Protein AF-A0A377LTW2-F1 (afdb_monomer_lite)

InterPro domains:
  IPR036291 NAD(P)-binding domain superfamily [SSF51735] (2-49)

Foldseek 3Di:
DPDPVCVVCCVPPVSVQVVLVVPPVSDDDDPVVCPVVVVCCVDPVCVVPDDDDDDD

Organism: Enterobacter cloacae (NCBI:txid550)

Sequence (56 aa):
MATNNTQQLRADEQRSAEILDRIPAGRWGLPDDLKGPVVFLASKASDYIQRLYRSG

Secondary structure (DSSP, 8-state):
--SGGGHHHHHSHHHHHHHHTT-TT-S---GGGGHHHHHHHTSGGGTT--PPP---

Radius of gyration: 16.23 Å; chains: 1; bounding box: 27×36×37 Å

Structure (mmCIF, N/CA/C/O backbone):
data_AF-A0A377LTW2-F1
#
_entry.id   AF-A0A377LTW2-F1
#
loop_
_atom_site.group_PDB
_atom_site.id
_atom_site.type_symbol
_atom_site.label_atom_id
_atom_site.label_alt_id
_atom_site.label_comp_id
_atom_site.label_asym_id
_atom_site.label_entity_id
_atom_site.label_seq_id
_atom_site.pdbx_PDB_ins_code
_atom_site.Cartn_x
_atom_site.Cartn_y
_atom_site.Cartn_z
_atom_site.occupancy
_atom_site.B_iso_or_equiv
_atom_site.auth_seq_id
_atom_site.auth_comp_id
_atom_site.auth_asym_id
_atom_site.auth_atom_id
_atom_site.pdbx_PDB_model_num
ATOM 1 N N . MET A 1 1 ? -1.216 -0.332 5.743 1.00 84.38 1 MET A N 1
ATOM 2 C CA . MET A 1 1 ? -0.644 -1.643 5.352 1.00 84.38 1 MET A CA 1
ATOM 3 C C . MET A 1 1 ? -0.447 -2.490 6.595 1.00 84.38 1 MET A C 1
ATOM 5 O O . MET A 1 1 ? -0.107 -1.908 7.614 1.00 84.38 1 MET A O 1
ATOM 9 N N . ALA A 1 2 ? -0.663 -3.802 6.548 1.00 90.19 2 ALA A N 1
ATOM 10 C CA . ALA A 1 2 ? -0.500 -4.716 7.676 1.00 90.19 2 ALA A CA 1
ATOM 11 C C . ALA A 1 2 ? 0.983 -5.044 7.924 1.00 90.19 2 ALA A C 1
ATOM 13 O O . ALA A 1 2 ? 1.482 -6.101 7.557 1.00 90.19 2 ALA A O 1
ATOM 14 N N . THR A 1 3 ? 1.695 -4.100 8.533 1.00 91.56 3 THR A N 1
ATOM 15 C CA . THR A 1 3 ? 3.103 -4.228 8.933 1.00 91.56 3 THR A CA 1
ATOM 16 C C . THR A 1 3 ? 3.247 -3.985 10.434 1.00 91.56 3 THR A C 1
ATOM 18 O O . THR A 1 3 ? 2.268 -3.639 11.107 1.00 91.56 3 THR A O 1
ATOM 21 N N . ASN A 1 4 ? 4.464 -4.126 10.965 1.00 89.56 4 ASN A N 1
ATOM 22 C CA . ASN A 1 4 ? 4.774 -3.801 12.363 1.00 89.56 4 ASN A CA 1
ATOM 23 C C . ASN A 1 4 ? 4.404 -2.344 12.700 1.00 89.56 4 ASN A C 1
ATOM 25 O O . ASN A 1 4 ? 3.829 -2.081 13.750 1.00 89.56 4 ASN A O 1
ATOM 29 N N . ASN A 1 5 ? 4.609 -1.413 11.761 1.00 92.00 5 ASN A N 1
ATOM 30 C CA . ASN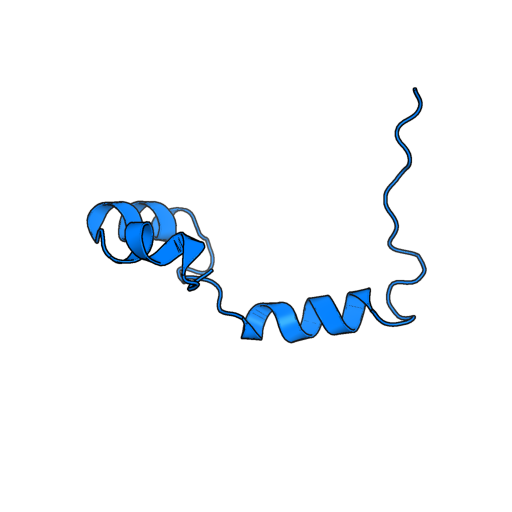 A 1 5 ? 4.308 0.013 11.947 1.00 92.00 5 ASN A CA 1
ATOM 31 C C . ASN A 1 5 ? 2.824 0.301 12.226 1.00 92.00 5 ASN A C 1
ATOM 33 O O . ASN A 1 5 ? 2.501 1.322 12.820 1.00 92.00 5 ASN A O 1
ATOM 37 N N . THR A 1 6 ? 1.911 -0.568 11.785 1.00 90.50 6 THR A N 1
ATOM 38 C CA . THR A 1 6 ? 0.462 -0.404 11.998 1.00 90.50 6 THR A CA 1
ATOM 39 C C . THR A 1 6 ? -0.106 -1.425 12.975 1.00 90.50 6 THR A C 1
ATOM 41 O O . THR A 1 6 ? -1.321 -1.504 13.130 1.00 90.50 6 THR A O 1
ATOM 44 N N . GLN A 1 7 ? 0.737 -2.235 13.621 1.00 92.00 7 GLN A N 1
ATOM 45 C CA . GLN A 1 7 ? 0.284 -3.325 14.483 1.00 92.00 7 GLN A CA 1
ATOM 46 C C . GLN A 1 7 ? -0.601 -2.822 15.628 1.00 92.00 7 GLN A C 1
ATOM 48 O O . GLN A 1 7 ? -1.664 -3.388 15.849 1.00 92.00 7 GLN A O 1
ATOM 53 N N . GLN A 1 8 ? -0.214 -1.729 16.293 1.00 92.44 8 GLN A N 1
ATOM 54 C CA . GLN A 1 8 ? -1.006 -1.139 17.381 1.00 92.44 8 GLN A CA 1
ATOM 55 C C . GLN A 1 8 ? -2.372 -0.628 16.896 1.00 92.44 8 GLN A C 1
ATOM 57 O O . GLN A 1 8 ? -3.379 -0.867 17.547 1.00 92.44 8 GLN A O 1
ATOM 62 N N . LEU A 1 9 ? -2.422 0.010 15.721 1.00 89.56 9 LEU A N 1
ATOM 63 C CA . LEU A 1 9 ? -3.671 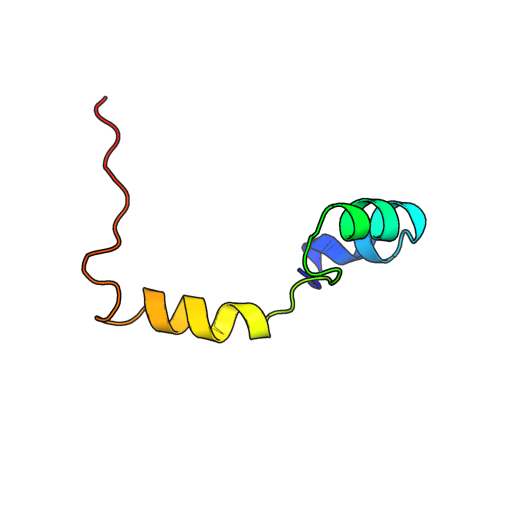0.511 15.129 1.00 89.56 9 LEU A CA 1
ATOM 64 C C . LEU A 1 9 ? -4.608 -0.612 14.674 1.00 89.56 9 LEU A C 1
ATOM 66 O O . LEU A 1 9 ? -5.814 -0.418 14.648 1.00 89.56 9 LEU A O 1
ATOM 70 N N . ARG A 1 10 ? -4.054 -1.766 14.289 1.00 90.25 10 ARG A N 1
ATOM 71 C CA . ARG A 1 10 ? -4.829 -2.951 13.897 1.00 90.25 10 ARG A CA 1
ATOM 72 C C . ARG A 1 10 ? -5.325 -3.759 15.094 1.00 90.25 10 ARG A C 1
ATOM 74 O O . ARG A 1 10 ? -6.322 -4.453 14.952 1.00 90.25 10 ARG A O 1
ATOM 81 N N . ALA A 1 11 ? -4.610 -3.707 16.219 1.00 92.31 11 ALA A N 1
ATOM 82 C CA . ALA A 1 11 ? -4.978 -4.396 17.456 1.00 92.31 11 ALA A CA 1
ATOM 83 C C . ALA A 1 11 ? -6.085 -3.666 18.239 1.00 92.31 11 ALA A C 1
ATOM 85 O O . ALA A 1 11 ? -6.791 -4.296 19.016 1.00 92.31 11 ALA A O 1
ATOM 86 N N . ASP A 1 12 ? -6.237 -2.356 18.031 1.00 95.12 12 ASP A N 1
ATOM 87 C CA . ASP A 1 12 ? -7.379 -1.577 18.513 1.00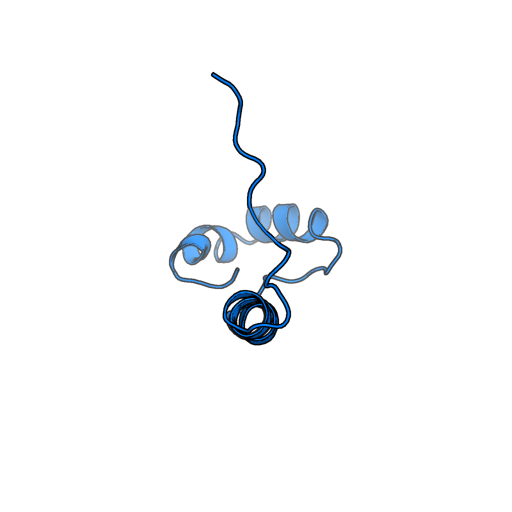 95.12 12 ASP A CA 1
ATOM 88 C C . ASP A 1 12 ? -8.549 -1.733 17.530 1.00 95.12 12 ASP A C 1
ATOM 90 O O . ASP A 1 12 ? -8.534 -1.172 16.433 1.00 95.12 12 ASP A O 1
ATOM 94 N N . GLU A 1 13 ? -9.548 -2.533 17.905 1.00 91.62 13 GLU A N 1
ATOM 95 C CA . GLU A 1 13 ? -10.689 -2.863 17.044 1.00 91.62 13 GLU A CA 1
ATOM 96 C C . GLU A 1 13 ? -11.491 -1.627 16.622 1.00 91.62 13 GLU A C 1
ATOM 98 O O . GLU A 1 13 ? -11.856 -1.514 15.450 1.00 91.62 13 GLU A O 1
ATOM 103 N N . GLN A 1 14 ? -11.707 -0.673 17.535 1.00 94.81 14 GLN A N 1
ATOM 104 C CA . GLN A 1 14 ? -12.463 0.544 17.245 1.00 94.81 14 GLN A CA 1
ATOM 105 C C . GLN A 1 14 ? -11.712 1.412 16.232 1.00 94.81 14 GLN A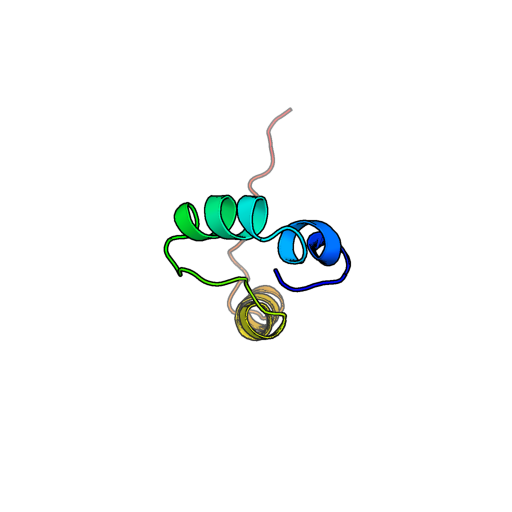 C 1
ATOM 107 O O . GLN A 1 14 ? -12.266 1.794 15.199 1.00 94.81 14 GLN A O 1
ATOM 112 N N . ARG A 1 15 ? -10.423 1.674 16.475 1.00 93.50 15 ARG A N 1
ATOM 113 C CA . ARG A 1 15 ? -9.608 2.461 15.537 1.00 93.50 15 ARG A CA 1
ATOM 114 C C . ARG A 1 15 ? -9.423 1.758 14.201 1.00 93.50 15 ARG A C 1
ATOM 116 O O . ARG A 1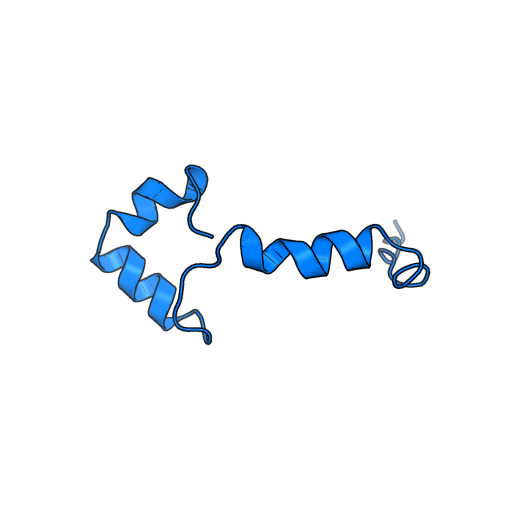 15 ? -9.395 2.420 13.165 1.00 93.50 15 ARG A O 1
ATOM 123 N N . SER A 1 16 ? -9.277 0.435 14.208 1.00 93.50 16 SER A N 1
ATOM 124 C CA . SER A 1 16 ? -9.148 -0.358 12.987 1.00 93.50 16 SER A CA 1
ATOM 125 C C . SER A 1 16 ? -10.412 -0.243 12.132 1.00 93.50 16 SER A C 1
ATOM 127 O O . SER A 1 16 ? -10.298 0.038 10.938 1.00 93.50 16 SER A O 1
ATOM 129 N N . ALA A 1 17 ? -11.600 -0.355 12.738 1.00 94.62 17 ALA A N 1
ATOM 130 C CA . ALA A 1 17 ? -12.881 -0.182 12.052 1.00 94.62 17 ALA A CA 1
ATOM 131 C C . ALA A 1 17 ? -13.041 1.234 11.469 1.00 94.62 17 ALA A C 1
ATOM 133 O O . ALA A 1 17 ? -13.268 1.380 10.271 1.00 94.62 17 ALA A O 1
ATOM 134 N N . GLU A 1 18 ? -12.790 2.281 12.262 1.00 96.69 18 GLU A N 1
ATOM 135 C CA . GLU A 1 18 ? -12.857 3.680 11.802 1.00 96.69 18 GLU A CA 1
ATOM 136 C C . GLU A 1 18 ? -11.885 3.988 10.645 1.00 96.69 18 GLU A C 1
ATOM 138 O O . GLU A 1 18 ? -12.109 4.882 9.822 1.00 96.69 18 GLU A O 1
ATOM 143 N N . ILE A 1 19 ? -10.737 3.306 10.590 1.00 95.38 19 ILE A N 1
ATOM 144 C CA . ILE A 1 19 ? -9.788 3.430 9.478 1.00 95.38 19 ILE A CA 1
ATOM 145 C C . ILE A 1 19 ? -10.300 2.678 8.249 1.00 95.38 19 ILE A C 1
ATOM 147 O O . ILE A 1 19 ? -10.236 3.225 7.148 1.00 95.38 19 ILE A O 1
ATOM 151 N N . LEU A 1 20 ? -10.806 1.457 8.421 1.00 96.12 20 LEU A N 1
ATOM 152 C CA . LEU A 1 20 ? -11.319 0.643 7.321 1.00 96.12 20 LEU A CA 1
ATOM 153 C C . LEU A 1 20 ? -12.543 1.273 6.650 1.00 96.12 20 LEU A C 1
ATOM 155 O O . LEU A 1 20 ? -12.598 1.260 5.423 1.00 96.12 20 LEU A O 1
ATOM 159 N N . ASP A 1 21 ? -13.426 1.928 7.405 1.00 97.50 21 ASP A N 1
ATOM 160 C CA . ASP A 1 21 ? -14.584 2.661 6.867 1.00 97.50 21 ASP A CA 1
ATOM 161 C C . ASP A 1 21 ? -14.188 3.797 5.910 1.00 97.50 21 ASP A C 1
ATOM 163 O O . ASP A 1 21 ? -14.946 4.181 5.020 1.00 97.50 21 ASP A O 1
ATOM 167 N N . ARG A 1 22 ? -12.973 4.337 6.065 1.00 97.19 22 ARG A N 1
ATOM 168 C CA . ARG A 1 22 ? -12.425 5.397 5.205 1.00 97.19 22 ARG A CA 1
ATOM 169 C C . ARG A 1 22 ? -11.592 4.865 4.043 1.00 97.19 22 ARG A C 1
ATOM 171 O O . ARG A 1 22 ? -11.175 5.650 3.194 1.00 97.19 22 ARG A O 1
ATOM 178 N N . ILE A 1 23 ? -11.312 3.563 4.000 1.00 96.38 23 ILE A N 1
ATOM 179 C CA . ILE A 1 23 ? -10.570 2.920 2.916 1.00 96.38 23 ILE A CA 1
ATOM 180 C C . ILE A 1 23 ? -11.598 2.316 1.953 1.00 96.38 23 ILE A C 1
ATOM 182 O O . ILE A 1 23 ? -12.211 1.310 2.295 1.00 96.38 23 ILE A O 1
ATOM 186 N N . PRO A 1 24 ? -11.745 2.825 0.714 1.00 97.25 24 PRO A N 1
ATOM 187 C CA . PRO A 1 24 ? -12.739 2.296 -0.226 1.00 97.25 24 PRO A CA 1
ATOM 188 C C . PRO A 1 24 ? -12.578 0.801 -0.537 1.00 97.25 24 PRO A C 1
ATOM 190 O O . PRO A 1 24 ? -13.547 0.115 -0.834 1.00 97.25 24 PRO A O 1
ATOM 193 N N . ALA A 1 25 ? -11.351 0.279 -0.453 1.00 96.31 25 ALA A N 1
ATOM 194 C CA . ALA A 1 25 ? -11.068 -1.143 -0.637 1.00 96.31 25 ALA A CA 1
ATOM 195 C C . ALA A 1 25 ? -11.501 -2.027 0.552 1.00 96.31 25 ALA A C 1
ATOM 197 O O . ALA A 1 25 ? -11.404 -3.248 0.450 1.00 96.31 25 ALA A O 1
ATOM 198 N N . GLY A 1 26 ? -11.898 -1.440 1.688 1.00 95.06 26 GLY A N 1
ATOM 199 C CA . GLY A 1 26 ? -12.395 -2.154 2.868 1.00 95.06 26 GLY A CA 1
ATOM 200 C C . GLY A 1 26 ? -11.388 -3.099 3.529 1.00 95.06 26 GLY A C 1
ATOM 201 O O . GLY A 1 26 ? -11.770 -3.965 4.309 1.00 95.06 26 GLY A O 1
ATOM 202 N N . ARG A 1 27 ? -10.093 -2.981 3.209 1.00 95.69 27 ARG A N 1
ATOM 203 C CA . ARG A 1 27 ? -9.046 -3.868 3.727 1.00 95.69 27 ARG A CA 1
ATOM 204 C C . ARG A 1 27 ? -7.746 -3.132 3.985 1.00 95.69 27 ARG A C 1
ATOM 206 O O . ARG A 1 27 ? -7.390 -2.174 3.297 1.00 95.69 27 ARG A O 1
ATOM 213 N N . TRP A 1 28 ? -6.971 -3.655 4.926 1.00 95.38 28 TRP A N 1
ATOM 214 C CA . TRP A 1 28 ? -5.582 -3.253 5.082 1.00 95.38 28 TRP A CA 1
ATOM 215 C C . TRP A 1 28 ? -4.772 -3.715 3.869 1.00 95.38 28 TRP A C 1
ATOM 217 O O . TRP A 1 28 ? -4.848 -4.873 3.461 1.00 95.38 28 TRP A O 1
ATOM 227 N N . GLY A 1 29 ? -3.961 -2.812 3.315 1.00 95.94 29 GLY A N 1
ATOM 228 C CA . GLY A 1 29 ? -2.984 -3.202 2.299 1.00 95.94 29 GLY A CA 1
ATOM 229 C C . GLY A 1 29 ? -2.019 -4.261 2.836 1.00 95.94 29 GLY A C 1
ATOM 230 O O . GLY A 1 29 ? -1.691 -4.257 4.028 1.00 95.94 29 GLY A O 1
ATOM 231 N N . LEU A 1 30 ? -1.537 -5.125 1.958 1.00 95.38 30 LEU A N 1
ATOM 232 C CA . LEU A 1 30 ? -0.538 -6.156 2.209 1.00 95.38 30 LEU A CA 1
ATOM 233 C C . LEU A 1 30 ? 0.752 -5.816 1.448 1.00 95.38 30 LEU A C 1
ATOM 235 O O . LEU A 1 30 ? 0.694 -5.085 0.460 1.00 95.38 30 LEU A O 1
ATOM 239 N N . PRO A 1 31 ? 1.915 -6.360 1.850 1.00 94.25 31 PRO A N 1
ATOM 240 C CA . PRO A 1 31 ? 3.151 -6.195 1.080 1.00 94.25 31 PRO A CA 1
ATOM 241 C C . PRO A 1 31 ? 3.007 -6.599 -0.397 1.00 94.25 31 PRO A C 1
ATOM 243 O O . PRO A 1 31 ? 3.609 -5.983 -1.272 1.00 94.25 31 PRO A O 1
ATOM 246 N N . ASP A 1 32 ? 2.159 -7.589 -0.680 1.00 95.62 32 ASP A N 1
ATOM 247 C CA . ASP A 1 32 ? 1.910 -8.089 -2.032 1.00 95.62 32 ASP A CA 1
ATOM 248 C C . ASP A 1 32 ? 1.250 -7.063 -2.959 1.00 95.62 32 ASP A C 1
ATOM 250 O O . ASP A 1 32 ? 1.544 -7.061 -4.154 1.00 95.62 32 ASP A O 1
ATOM 254 N N . ASP A 1 33 ? 0.454 -6.134 -2.418 1.00 96.00 33 ASP A N 1
ATOM 255 C CA . ASP A 1 33 ? -0.166 -5.057 -3.202 1.00 96.00 33 ASP A CA 1
ATOM 256 C C . ASP A 1 33 ? 0.881 -4.108 -3.814 1.00 96.00 33 ASP A C 1
ATOM 258 O O . ASP A 1 33 ? 0.605 -3.417 -4.794 1.00 96.00 33 ASP A O 1
ATOM 262 N N . LEU A 1 34 ? 2.098 -4.069 -3.253 1.00 96.38 34 LEU A N 1
ATOM 263 C CA . LEU A 1 34 ? 3.185 -3.208 -3.719 1.00 96.38 34 LEU A CA 1
ATOM 264 C C . LEU A 1 34 ? 4.100 -3.880 -4.743 1.00 96.38 34 LEU A C 1
ATOM 266 O O . LEU A 1 34 ? 4.855 -3.175 -5.410 1.00 96.38 34 LEU A O 1
ATOM 270 N N . LYS A 1 35 ? 4.035 -5.207 -4.919 1.00 96.62 35 LYS A N 1
ATOM 271 C CA . LYS A 1 35 ? 4.926 -5.928 -5.846 1.00 96.62 35 LYS A CA 1
ATOM 272 C C . LYS A 1 35 ? 4.825 -5.378 -7.270 1.00 96.62 35 LYS A C 1
ATOM 274 O O . LYS A 1 35 ? 5.841 -5.034 -7.866 1.00 96.62 35 LYS A O 1
ATOM 279 N N . GLY A 1 36 ? 3.603 -5.246 -7.788 1.00 97.12 36 GL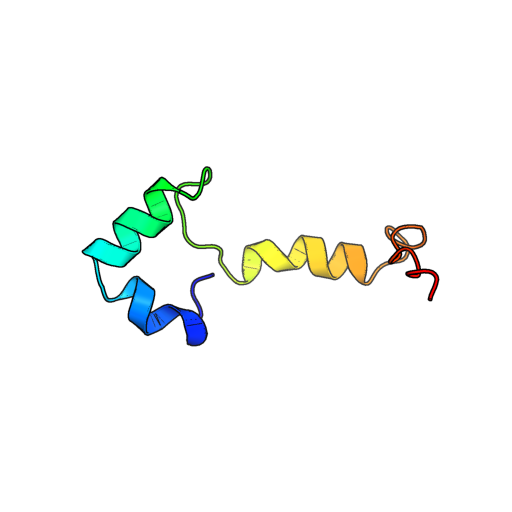Y A N 1
ATOM 280 C CA . GLY A 1 36 ? 3.345 -4.694 -9.121 1.00 97.12 36 GLY A CA 1
ATOM 281 C C . GLY A 1 36 ? 3.844 -3.252 -9.275 1.00 97.12 36 GLY A C 1
ATOM 282 O O . GLY A 1 36 ? 4.684 -3.008 -10.139 1.00 97.12 36 GLY A O 1
ATOM 283 N N . PRO A 1 37 ? 3.396 -2.307 -8.425 1.00 97.06 37 PRO A N 1
ATOM 284 C CA . PRO A 1 37 ? 3.863 -0.922 -8.458 1.00 97.06 37 PRO A CA 1
ATOM 285 C C . PRO A 1 37 ? 5.384 -0.772 -8.361 1.00 97.06 37 PRO A C 1
ATOM 287 O O . PRO A 1 37 ? 5.961 0.029 -9.090 1.00 97.06 37 PRO A O 1
ATOM 290 N N . VAL A 1 38 ? 6.048 -1.553 -7.503 1.00 97.19 38 VAL A N 1
ATOM 291 C CA . VAL A 1 38 ? 7.510 -1.511 -7.357 1.00 97.19 38 VAL A CA 1
ATOM 292 C C . VAL A 1 38 ? 8.203 -2.001 -8.624 1.00 97.19 38 VAL A C 1
ATOM 294 O O . VAL A 1 38 ? 9.105 -1.325 -9.106 1.00 97.19 38 VAL A O 1
ATOM 297 N N . VAL A 1 39 ? 7.777 -3.133 -9.195 1.00 97.50 39 VAL A N 1
ATOM 298 C CA . VAL A 1 39 ? 8.348 -3.633 -10.458 1.00 97.50 39 VAL A CA 1
ATOM 299 C C . VAL A 1 39 ? 8.121 -2.634 -11.588 1.00 97.50 39 VAL A C 1
ATOM 301 O O . VAL A 1 39 ? 9.044 -2.363 -12.349 1.00 97.50 39 VAL A O 1
ATOM 304 N N . PHE A 1 40 ? 6.925 -2.051 -11.673 1.00 96.94 40 PHE A N 1
ATOM 305 C CA . PHE A 1 40 ? 6.602 -1.032 -12.664 1.00 96.94 40 PHE A CA 1
ATOM 306 C C . PHE A 1 40 ? 7.544 0.171 -12.558 1.00 96.94 40 PHE A C 1
ATOM 308 O O . PHE A 1 40 ? 8.214 0.483 -13.540 1.00 96.94 40 PHE A O 1
ATOM 315 N N . LEU A 1 41 ? 7.650 0.773 -11.367 1.00 96.31 41 LEU A N 1
ATOM 316 C CA . LEU A 1 41 ? 8.483 1.955 -11.115 1.00 96.31 41 LEU A CA 1
ATOM 317 C C . LEU A 1 41 ? 9.994 1.685 -11.222 1.00 96.31 41 LEU A C 1
ATOM 319 O O . LEU A 1 41 ? 10.767 2.612 -11.440 1.00 96.31 41 LEU A O 1
ATOM 323 N N . ALA A 1 42 ? 10.428 0.435 -11.045 1.00 96.50 42 ALA A N 1
ATOM 324 C CA . ALA A 1 42 ? 11.821 0.020 -11.216 1.00 96.50 42 ALA A CA 1
ATOM 325 C C . ALA A 1 42 ? 12.161 -0.389 -12.661 1.00 96.50 42 ALA A C 1
ATOM 327 O O . ALA A 1 42 ? 13.304 -0.745 -12.951 1.00 96.50 42 ALA A O 1
ATOM 328 N N . SER A 1 43 ? 11.179 -0.388 -13.562 1.00 97.38 43 SER A N 1
ATOM 329 C CA . SER A 1 43 ? 11.347 -0.803 -14.952 1.00 97.38 43 SER A CA 1
ATOM 330 C C . SER A 1 43 ? 11.359 0.390 -15.903 1.00 97.38 43 SER A C 1
ATOM 332 O O . SER A 1 43 ? 10.905 1.481 -15.572 1.00 97.38 43 SER A O 1
ATOM 334 N N . LYS A 1 44 ? 11.770 0.144 -17.151 1.00 96.50 44 LYS A N 1
ATOM 335 C CA . LYS A 1 44 ? 11.671 1.137 -18.233 1.00 96.50 44 LYS A CA 1
ATOM 336 C C . LYS A 1 44 ? 10.234 1.573 -18.543 1.00 96.50 44 LYS A C 1
ATOM 338 O O . LYS A 1 44 ? 10.018 2.590 -19.194 1.00 96.50 44 LYS A O 1
ATOM 343 N N . ALA A 1 45 ? 9.230 0.814 -18.092 1.00 97.00 45 ALA A N 1
ATOM 344 C CA . ALA A 1 45 ? 7.827 1.155 -18.318 1.00 97.00 45 ALA A CA 1
ATOM 345 C C . ALA A 1 45 ? 7.419 2.477 -17.643 1.00 97.00 45 ALA A C 1
ATOM 347 O O . ALA A 1 45 ? 6.403 3.060 -18.017 1.00 97.00 45 ALA A O 1
ATOM 348 N N . SER A 1 46 ? 8.207 2.963 -16.679 1.00 96.69 46 SER A N 1
ATOM 349 C CA . SER A 1 46 ? 7.976 4.224 -15.978 1.00 96.69 46 SER A CA 1
ATOM 350 C C . SER A 1 46 ? 8.975 5.332 -16.332 1.00 96.69 46 SER A C 1
ATOM 352 O O . SER A 1 46 ? 9.051 6.306 -15.591 1.00 96.69 46 SER A O 1
ATOM 354 N N . ASP A 1 47 ? 9.717 5.241 -17.443 1.00 94.69 47 ASP A N 1
ATOM 355 C CA . ASP A 1 47 ? 10.795 6.199 -17.777 1.00 94.69 47 ASP A CA 1
ATOM 356 C C . ASP A 1 47 ? 10.329 7.666 -17.879 1.00 94.69 47 ASP A C 1
ATOM 358 O O . ASP A 1 47 ? 11.109 8.586 -17.638 1.00 94.69 47 ASP A O 1
ATOM 362 N N . TYR A 1 48 ? 9.053 7.911 -18.201 1.00 93.50 48 TYR A N 1
ATOM 363 C CA . TYR A 1 48 ? 8.481 9.265 -18.255 1.00 93.50 48 TYR A CA 1
ATOM 364 C C . TYR A 1 48 ? 7.719 9.674 -16.978 1.00 93.50 48 TYR A C 1
ATOM 366 O O . TYR A 1 48 ? 7.174 10.774 -16.893 1.00 93.50 48 TYR A O 1
ATOM 374 N N . ILE A 1 49 ? 7.673 8.806 -15.964 1.00 93.62 49 ILE A N 1
ATOM 375 C CA . ILE A 1 49 ? 7.062 9.094 -14.664 1.00 93.62 49 ILE A CA 1
ATOM 376 C C . ILE A 1 49 ? 8.163 9.593 -13.731 1.00 93.62 49 ILE A C 1
ATOM 378 O O . ILE A 1 49 ? 8.870 8.819 -13.092 1.00 93.62 49 ILE A O 1
ATOM 382 N N . GLN A 1 50 ? 8.295 10.914 -13.639 1.00 85.62 50 GLN A N 1
ATOM 383 C CA . GLN A 1 50 ? 9.255 11.574 -12.757 1.00 85.62 50 GLN A CA 1
ATOM 384 C C . GLN A 1 50 ? 8.593 12.660 -11.909 1.00 85.62 50 GLN A C 1
ATOM 386 O O . GLN A 1 50 ? 7.517 13.174 -12.224 1.00 85.62 50 GLN A O 1
ATOM 391 N N . ARG A 1 51 ? 9.257 13.039 -10.816 1.00 80.31 51 ARG A N 1
ATOM 392 C CA . ARG A 1 51 ? 8.829 14.161 -9.979 1.00 80.31 51 ARG A CA 1
ATOM 393 C C . ARG A 1 51 ? 9.033 15.471 -10.746 1.00 80.31 51 ARG A C 1
ATOM 395 O O . ARG A 1 51 ? 10.146 15.764 -11.168 1.00 80.31 51 ARG A O 1
ATOM 402 N N . LEU A 1 52 ? 7.988 16.289 -10.867 1.00 72.12 52 LEU A N 1
ATOM 403 C CA . LEU A 1 52 ? 8.133 17.673 -11.325 1.00 72.12 52 LEU A CA 1
ATOM 404 C C . LEU A 1 52 ? 9.002 18.442 -10.314 1.00 72.12 52 LEU A C 1
ATOM 406 O O . LEU A 1 52 ? 8.689 18.477 -9.119 1.00 72.12 52 LEU A O 1
ATOM 410 N N . TYR A 1 53 ? 10.111 19.021 -10.779 1.00 68.06 53 TYR A N 1
ATOM 411 C CA . TYR A 1 53 ? 10.960 19.883 -9.959 1.00 68.06 53 TYR A CA 1
ATOM 412 C C . TYR A 1 53 ? 10.153 21.095 -9.483 1.00 68.06 53 TYR A C 1
ATOM 414 O O . TYR A 1 53 ? 9.455 21.747 -10.258 1.00 68.06 53 TYR A O 1
ATOM 422 N N . ARG A 1 54 ? 10.249 21.395 -8.186 1.00 69.62 54 ARG A N 1
ATOM 423 C CA . ARG A 1 54 ? 9.683 22.609 -7.599 1.00 69.62 54 ARG A CA 1
ATOM 424 C C . ARG A 1 54 ? 10.641 23.755 -7.925 1.00 69.62 54 ARG A C 1
ATOM 426 O O . ARG A 1 54 ? 11.773 23.731 -7.451 1.00 69.62 54 ARG A O 1
ATOM 433 N N . SER A 1 55 ? 10.201 24.710 -8.745 1.00 68.94 55 SER A N 1
ATOM 434 C CA . SER A 1 55 ? 10.897 25.993 -8.897 1.00 68.94 55 SER A CA 1
ATOM 435 C C . SER A 1 55 ? 11.036 26.633 -7.512 1.00 68.94 55 SER A C 1
ATOM 437 O O . SER A 1 55 ? 10.055 26.666 -6.761 1.00 68.94 55 SER A O 1
ATOM 439 N N . GLY A 1 56 ? 12.266 27.021 -7.167 1.00 65.75 56 GLY A N 1
ATOM 440 C CA . GLY A 1 56 ? 12.594 27.758 -5.944 1.00 65.75 56 GLY A CA 1
ATOM 441 C C . GLY A 1 56 ? 12.075 29.185 -5.968 1.00 65.75 56 GLY A C 1
ATOM 442 O O . GLY A 1 56 ? 11.845 29.704 -7.084 1.00 65.75 56 GLY A O 1
#

pLDDT: mean 91.88, std 7.98, range [65.75, 97.5]